Protein AF-A0AA38MXH8-F1 (afdb_monomer_lite)

Organism: NCBI:txid2804957

Secondary structure (DSSP, 8-state):
-PPBPPGGG-HHHHHHHHHHHHHHHHHHHTGGGGSS-GGGS-HHHHHHHHHHHHHH--HHHHHHHTTGGGTTTHHHHHHHHHIIIIIHHHHHHHHHHHHH-PBP--

Radius of gyration: 17.97 Å; chains: 1; bounding box: 40×27×52 Å

Sequence (106 aa):
MFPTVSLTSRPLDLLYFCFFLIHIPASLLLDFQILYPSAYVPSFLLALRQWHIDFSADPLITGAVRGEINGNLSWLGCFAWLELIFQFPTFLLGIRGLWRGTHDKT

Foldseek 3Di:
DFDFDALVVPVVLVVLLVVLVVVLCVCVLELLVLQDDPVVPPPVSVVVLVVVCVVVVDPLSVCSNVVCCVPPVVVSNVVSVCCVPPVNVVSVVSNVVSRRHDRDPD

Structure (mmCIF, N/CA/C/O backbone):
data_AF-A0AA38MXH8-F1
#
_entry.id   AF-A0AA38MXH8-F1
#
loop_
_atom_site.group_PDB
_atom_site.id
_atom_site.type_symbol
_atom_site.label_atom_id
_atom_site.label_alt_id
_atom_site.label_comp_id
_atom_site.label_asym_id
_atom_site.label_entity_id
_atom_site.label_seq_id
_atom_site.pdbx_PDB_ins_code
_atom_site.Cartn_x
_atom_site.Cartn_y
_atom_site.Cartn_z
_atom_site.occupancy
_atom_site.B_iso_or_equiv
_atom_site.auth_seq_id
_atom_site.auth_comp_id
_atom_site.auth_asym_id
_atom_site.auth_atom_id
_atom_site.pdbx_PDB_model_num
ATOM 1 N N . MET A 1 1 ? -17.114 -15.050 30.981 1.00 56.28 1 MET A N 1
ATOM 2 C CA . MET A 1 1 ? -16.918 -14.372 29.683 1.00 56.28 1 MET A CA 1
ATOM 3 C C . MET A 1 1 ? -17.167 -12.897 29.937 1.00 56.28 1 MET A C 1
ATOM 5 O O . MET A 1 1 ? -18.278 -12.568 30.324 1.00 56.28 1 MET A O 1
ATOM 9 N N . PHE A 1 2 ? -16.136 -12.053 29.877 1.00 58.69 2 PHE A N 1
ATOM 10 C CA . PHE A 1 2 ? -16.299 -10.612 30.101 1.00 58.69 2 PHE A CA 1
ATOM 11 C C . PHE A 1 2 ? -16.981 -9.978 28.879 1.00 58.69 2 PHE A C 1
ATOM 13 O O . PHE A 1 2 ? -16.712 -10.423 27.758 1.00 58.69 2 PHE A O 1
ATOM 20 N N . PRO A 1 3 ? -17.874 -8.993 29.061 1.00 63.56 3 PRO A N 1
ATOM 21 C CA . PRO A 1 3 ? -18.523 -8.320 27.944 1.00 63.56 3 PRO A CA 1
ATOM 22 C C . PRO A 1 3 ? -17.485 -7.539 27.129 1.00 63.56 3 PRO A C 1
ATOM 24 O O . PRO A 1 3 ? -16.718 -6.741 27.663 1.00 63.56 3 PRO A O 1
ATOM 27 N N . THR A 1 4 ? -17.440 -7.781 25.822 1.00 68.00 4 THR A N 1
ATOM 28 C CA . THR A 1 4 ? -16.588 -7.026 24.897 1.00 68.00 4 THR A CA 1
ATOM 29 C C . THR A 1 4 ? -17.281 -5.726 24.516 1.00 68.00 4 THR A C 1
ATOM 31 O O . THR A 1 4 ? -18.392 -5.751 23.982 1.00 68.00 4 THR A O 1
ATOM 34 N N . VAL A 1 5 ? -16.623 -4.590 24.742 1.00 77.88 5 VAL A N 1
ATOM 35 C CA . VAL A 1 5 ? -17.127 -3.286 24.297 1.00 77.88 5 VAL A CA 1
ATOM 36 C C . VAL A 1 5 ? -17.071 -3.209 22.768 1.00 77.88 5 VAL A C 1
ATOM 38 O O . VAL A 1 5 ? -16.063 -3.559 22.145 1.00 77.88 5 VAL A O 1
ATOM 41 N N . SER A 1 6 ? -18.159 -2.739 22.149 1.00 82.94 6 SER A N 1
ATOM 42 C CA . SER A 1 6 ? -18.244 -2.597 20.691 1.00 82.94 6 SER A CA 1
ATOM 43 C C . SER A 1 6 ? -17.125 -1.69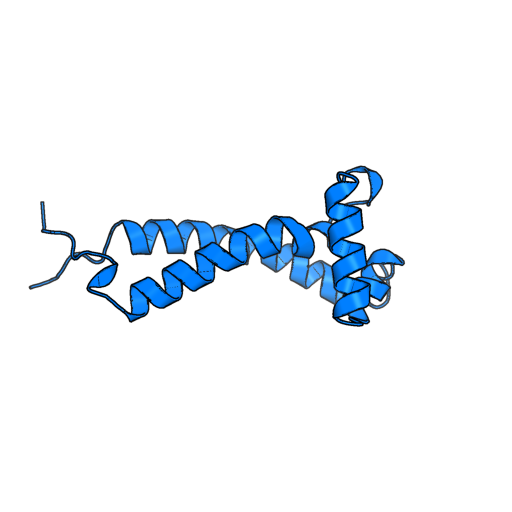4 20.142 1.00 82.94 6 SER A C 1
ATOM 45 O O . SER A 1 6 ? -16.641 -0.791 20.829 1.00 82.94 6 SER A O 1
ATOM 47 N N . LEU A 1 7 ? -16.685 -1.927 18.900 1.00 81.06 7 LEU A N 1
ATOM 48 C CA . LEU A 1 7 ? -15.636 -1.110 18.269 1.00 81.06 7 LEU A CA 1
ATOM 49 C C . LEU A 1 7 ? -16.080 0.352 18.093 1.00 81.06 7 LEU A C 1
ATOM 51 O O . LEU A 1 7 ? -15.294 1.270 18.292 1.00 81.06 7 LEU A O 1
ATOM 55 N N . THR A 1 8 ? -17.362 0.577 17.805 1.00 85.50 8 THR A N 1
ATOM 56 C CA . THR A 1 8 ? -17.952 1.915 17.638 1.00 85.50 8 THR A CA 1
ATOM 57 C C . THR A 1 8 ? -17.973 2.737 18.924 1.00 85.50 8 THR A C 1
ATOM 59 O O . THR A 1 8 ? -18.018 3.960 18.864 1.00 85.50 8 THR A O 1
ATOM 62 N N . SER A 1 9 ? -17.908 2.088 20.088 1.00 86.75 9 SER A N 1
ATOM 63 C CA . SER A 1 9 ? -17.820 2.763 21.389 1.00 86.75 9 SER A CA 1
ATOM 64 C C . SER A 1 9 ? -16.383 3.150 21.771 1.00 86.75 9 SER A C 1
ATOM 66 O O . SER A 1 9 ? -16.178 3.755 22.819 1.00 86.75 9 SER A O 1
ATOM 68 N N . ARG A 1 10 ? -15.383 2.798 20.948 1.00 88.06 10 ARG A N 1
ATOM 69 C CA . ARG A 1 10 ? -13.950 3.018 21.193 1.00 88.06 10 ARG A CA 1
ATOM 70 C C . ARG A 1 10 ? -13.350 3.790 20.006 1.00 88.06 10 ARG A C 1
ATOM 72 O O . ARG A 1 10 ? -12.792 3.177 19.100 1.00 88.06 10 ARG A O 1
ATOM 79 N N . PRO A 1 11 ? -13.472 5.129 19.962 1.00 90.19 11 PRO A N 1
ATOM 80 C CA . PRO A 1 11 ? -13.178 5.914 18.757 1.00 90.19 11 PRO A CA 1
ATOM 81 C C . PRO A 1 11 ? -11.721 5.808 18.289 1.00 90.19 11 PRO A C 1
ATOM 83 O O . PRO A 1 11 ? -11.460 5.794 17.090 1.00 90.19 11 PRO A O 1
ATOM 86 N N . LEU A 1 12 ? -10.774 5.686 19.220 1.00 91.44 12 LEU A N 1
ATOM 87 C CA . LEU A 1 12 ? -9.356 5.505 18.906 1.00 91.44 12 LEU A CA 1
ATOM 88 C C . LEU A 1 12 ? -9.076 4.107 18.325 1.00 91.44 12 LEU A C 1
ATOM 90 O O . LEU A 1 12 ? -8.357 3.988 17.336 1.00 91.44 12 LEU A O 1
ATOM 94 N N . ASP A 1 13 ? -9.719 3.064 18.853 1.00 92.62 13 ASP A N 1
ATOM 95 C CA . ASP A 1 13 ? -9.628 1.707 18.298 1.00 92.62 13 ASP A CA 1
ATOM 96 C C . ASP A 1 13 ? -10.256 1.637 16.904 1.00 92.62 13 ASP A C 1
ATOM 98 O O . ASP A 1 13 ? -9.714 0.988 16.011 1.00 92.62 13 ASP A O 1
ATOM 102 N N . LEU A 1 14 ? -11.375 2.337 16.696 1.00 92.50 14 LEU A N 1
ATOM 103 C CA . LEU A 1 14 ? -12.015 2.457 15.390 1.00 92.50 14 LEU A CA 1
ATOM 104 C C . LEU A 1 14 ? -11.109 3.180 14.384 1.00 92.50 14 LEU A C 1
ATOM 106 O O . LEU A 1 14 ? -10.991 2.728 13.247 1.00 92.50 14 LEU A O 1
ATOM 110 N N . LEU A 1 15 ? -10.436 4.260 14.797 1.00 95.06 15 LEU A N 1
ATOM 111 C CA . LEU A 1 15 ? -9.483 4.980 13.951 1.00 95.06 15 LEU A CA 1
ATOM 112 C C . LEU A 1 15 ? -8.345 4.061 13.493 1.00 95.06 15 LEU A C 1
ATOM 114 O O . LEU A 1 15 ? -8.085 3.968 12.294 1.00 95.06 15 LEU A O 1
ATOM 118 N N . TYR A 1 16 ? -7.703 3.345 14.422 1.00 93.81 16 TYR A N 1
ATOM 119 C CA . TYR A 1 16 ? -6.632 2.408 14.075 1.00 93.81 16 TYR A CA 1
ATOM 120 C C . TYR A 1 16 ? -7.132 1.237 13.229 1.00 93.81 16 TYR A C 1
ATOM 122 O O . TYR A 1 16 ? -6.454 0.823 12.290 1.00 93.81 16 TYR A O 1
ATOM 130 N N . PHE A 1 17 ? -8.334 0.732 13.505 1.00 94.50 17 PHE A N 1
ATOM 131 C CA . PHE A 1 17 ? -8.941 -0.328 12.710 1.00 94.50 17 PHE A CA 1
ATOM 132 C C . PHE A 1 17 ? -9.147 0.113 11.258 1.00 94.50 17 PHE A C 1
ATOM 134 O O . PHE A 1 17 ? -8.729 -0.590 10.340 1.00 94.50 17 PHE A O 1
ATOM 141 N N . CYS A 1 18 ? -9.737 1.293 11.045 1.00 95.31 18 CYS A N 1
ATOM 142 C CA . CYS A 1 18 ? -9.930 1.864 9.714 1.00 95.31 18 CYS A CA 1
ATOM 143 C C . CYS A 1 18 ? -8.595 2.142 9.015 1.00 95.31 18 CYS A C 1
ATOM 145 O O . CYS A 1 18 ? -8.456 1.842 7.831 1.00 95.31 18 CYS A O 1
ATOM 147 N N . PHE A 1 19 ? -7.606 2.661 9.749 1.00 94.88 19 PHE A N 1
ATOM 148 C CA . PHE A 1 19 ? -6.258 2.883 9.233 1.00 94.88 19 PHE A CA 1
ATOM 149 C C . PHE A 1 19 ? -5.661 1.584 8.676 1.00 94.88 19 PHE A C 1
ATOM 151 O O . PHE A 1 19 ? -5.294 1.541 7.501 1.00 94.88 19 PHE A O 1
ATOM 158 N N . PHE A 1 20 ? -5.642 0.505 9.464 1.00 95.69 20 PHE A N 1
ATOM 159 C CA . PHE A 1 20 ? -5.138 -0.793 9.008 1.00 95.69 20 PHE A CA 1
ATOM 160 C C . PHE A 1 20 ? -5.966 -1.369 7.854 1.00 95.69 20 PHE A C 1
ATOM 162 O O . PHE A 1 20 ? -5.406 -1.932 6.915 1.00 95.69 20 PHE A O 1
ATOM 169 N N . LEU A 1 21 ? -7.293 -1.209 7.899 1.00 95.44 21 LEU A N 1
ATOM 170 C CA . LEU A 1 21 ? -8.198 -1.746 6.885 1.00 95.44 21 LEU A CA 1
ATOM 171 C C . LEU A 1 21 ? -7.972 -1.116 5.508 1.00 95.44 21 LEU A C 1
ATOM 173 O O . LEU A 1 21 ? -8.018 -1.829 4.512 1.00 95.44 21 LEU A O 1
ATOM 177 N N . ILE A 1 22 ? -7.720 0.194 5.448 1.00 95.69 22 ILE A N 1
ATOM 178 C CA . ILE A 1 22 ? -7.444 0.912 4.194 1.00 95.69 22 ILE A CA 1
ATOM 179 C C . ILE A 1 22 ? -6.020 0.629 3.695 1.00 95.69 22 ILE A C 1
ATOM 181 O O . ILE A 1 22 ? -5.799 0.566 2.487 1.00 95.69 22 ILE A O 1
ATOM 185 N N . HIS A 1 23 ? -5.061 0.410 4.598 1.00 94.44 23 HIS A N 1
ATOM 186 C CA . HIS A 1 23 ? -3.673 0.147 4.208 1.00 94.44 23 HIS A CA 1
ATOM 187 C C . HIS A 1 23 ? -3.475 -1.228 3.571 1.00 94.44 23 HIS A C 1
ATOM 189 O O . HIS A 1 23 ? -2.709 -1.345 2.625 1.00 94.44 23 HIS A O 1
ATOM 195 N N . ILE A 1 24 ? -4.178 -2.267 4.028 1.00 94.88 24 ILE A N 1
ATOM 196 C CA . ILE A 1 24 ? -4.043 -3.617 3.455 1.00 94.88 24 ILE A CA 1
ATOM 197 C C . ILE A 1 24 ? -4.252 -3.651 1.929 1.00 94.88 24 ILE A C 1
ATOM 199 O O . ILE A 1 24 ? -3.378 -4.178 1.237 1.00 94.88 24 ILE A O 1
ATOM 203 N N . PRO A 1 25 ? -5.363 -3.128 1.367 1.00 93.81 25 PRO A N 1
ATOM 204 C CA . PRO A 1 25 ? -5.538 -3.112 -0.076 1.00 93.81 25 PRO A CA 1
ATOM 205 C C . PRO A 1 25 ? -4.516 -2.200 -0.752 1.00 93.81 25 PRO A C 1
ATOM 207 O O . PRO A 1 25 ? -3.995 -2.595 -1.785 1.00 93.81 25 PRO A O 1
ATOM 210 N N . ALA A 1 26 ? -4.170 -1.042 -0.180 1.00 92.06 26 ALA A N 1
ATOM 211 C CA . ALA A 1 26 ? -3.141 -0.173 -0.756 1.00 92.06 26 ALA A CA 1
ATOM 212 C C . ALA A 1 26 ? -1.796 -0.910 -0.909 1.00 92.06 26 ALA A C 1
ATOM 214 O O . ALA A 1 26 ? -1.239 -0.939 -2.006 1.00 92.06 26 ALA A O 1
ATOM 215 N N . SER A 1 27 ? -1.347 -1.620 0.130 1.00 93.19 27 SER A N 1
ATOM 216 C CA . SER A 1 27 ? -0.076 -2.344 0.094 1.00 93.19 27 SER A CA 1
ATOM 217 C C . SER A 1 27 ? -0.074 -3.543 -0.848 1.00 93.19 27 SER A C 1
ATOM 219 O O . SER A 1 27 ? 0.897 -3.764 -1.569 1.00 93.19 27 SER A O 1
ATOM 221 N N . LEU A 1 28 ? -1.179 -4.292 -0.919 1.00 91.19 28 LEU A N 1
ATOM 222 C CA . LEU A 1 28 ? -1.316 -5.393 -1.878 1.00 91.19 28 LEU A CA 1
ATOM 223 C C . LEU A 1 28 ? -1.381 -4.897 -3.327 1.00 91.19 28 LEU A C 1
ATOM 225 O O . LEU A 1 28 ? -0.841 -5.541 -4.227 1.00 91.19 28 LEU A O 1
ATOM 229 N N . LEU A 1 29 ? -2.078 -3.781 -3.552 1.00 90.88 29 LEU A N 1
ATOM 230 C CA . LEU A 1 29 ? -2.349 -3.255 -4.883 1.00 90.88 29 LEU A CA 1
ATOM 231 C C . LEU A 1 29 ? -1.242 -2.356 -5.413 1.00 90.88 29 LEU A C 1
ATOM 233 O O . LEU A 1 29 ? -1.217 -2.186 -6.620 1.00 90.88 29 LEU A O 1
ATOM 237 N N . LEU A 1 30 ? -0.370 -1.763 -4.597 1.00 88.31 30 LEU A N 1
ATOM 238 C CA . LEU A 1 30 ? 0.679 -0.849 -5.065 1.00 88.31 30 LEU A CA 1
ATOM 239 C C . LEU A 1 30 ? 2.036 -1.162 -4.436 1.00 88.31 30 LEU A C 1
ATOM 241 O O . LEU A 1 30 ? 2.960 -1.483 -5.183 1.00 88.31 30 LEU A O 1
ATOM 245 N N . ASP A 1 31 ? 2.148 -1.130 -3.107 1.00 89.69 31 ASP A N 1
ATOM 246 C CA . ASP A 1 31 ? 3.451 -1.165 -2.421 1.00 89.69 31 ASP A CA 1
ATOM 247 C C . ASP A 1 31 ? 4.251 -2.425 -2.778 1.00 89.69 31 ASP A C 1
ATOM 249 O O . ASP A 1 31 ? 5.405 -2.347 -3.193 1.00 89.69 31 ASP A O 1
ATOM 253 N N . PHE A 1 32 ? 3.629 -3.607 -2.735 1.00 90.69 32 PHE A N 1
ATOM 254 C CA . PHE A 1 32 ? 4.344 -4.864 -2.990 1.00 90.69 32 PHE A CA 1
ATOM 255 C C . PHE A 1 32 ? 4.722 -5.084 -4.448 1.00 90.69 32 PHE A C 1
ATOM 257 O O . PHE A 1 32 ? 5.559 -5.941 -4.735 1.00 90.69 32 PHE A O 1
ATOM 264 N N . GLN A 1 33 ? 4.165 -4.303 -5.375 1.00 89.94 33 GLN A N 1
ATOM 265 C CA . GLN A 1 33 ? 4.492 -4.425 -6.790 1.00 89.94 33 GLN A CA 1
ATOM 266 C C . GLN A 1 33 ? 5.967 -4.117 -7.105 1.00 89.94 33 GLN A C 1
ATOM 268 O O . GLN A 1 33 ? 6.446 -4.468 -8.184 1.00 89.94 33 GLN A O 1
ATOM 273 N N . ILE A 1 34 ? 6.678 -3.471 -6.178 1.00 88.00 34 ILE A N 1
ATOM 274 C CA . ILE A 1 34 ? 8.108 -3.162 -6.268 1.00 88.00 34 ILE A CA 1
ATOM 275 C C . ILE A 1 34 ? 9.016 -4.372 -6.008 1.00 88.00 34 ILE A C 1
ATOM 277 O O . ILE A 1 34 ? 10.177 -4.369 -6.411 1.00 88.00 34 ILE A O 1
ATOM 281 N N . LEU A 1 35 ? 8.499 -5.405 -5.333 1.00 87.75 35 LEU A N 1
ATOM 282 C CA . LEU A 1 35 ? 9.284 -6.546 -4.854 1.00 87.75 35 LEU A CA 1
ATOM 283 C C . LEU A 1 35 ? 9.430 -7.662 -5.890 1.00 87.75 35 LEU A C 1
ATOM 285 O O . LEU A 1 35 ? 10.315 -8.508 -5.759 1.00 87.75 35 LEU A O 1
ATOM 289 N N . TYR A 1 36 ? 8.567 -7.691 -6.904 1.00 83.38 36 TYR A N 1
ATOM 290 C CA . TYR A 1 36 ? 8.561 -8.734 -7.924 1.00 83.38 36 TYR A CA 1
ATOM 291 C C . TYR A 1 36 ? 8.572 -8.160 -9.347 1.00 83.38 36 TYR A C 1
ATOM 293 O O . TYR A 1 36 ? 8.073 -7.060 -9.591 1.00 83.38 36 TYR A O 1
ATOM 301 N N . PRO A 1 37 ? 9.111 -8.913 -10.325 1.00 82.81 37 PRO A N 1
ATOM 302 C CA . PRO A 1 37 ? 9.077 -8.513 -11.726 1.00 82.81 37 PRO A CA 1
ATOM 303 C C . PRO A 1 37 ? 7.654 -8.262 -12.237 1.00 82.81 37 PRO A C 1
ATOM 305 O O . PRO A 1 37 ? 6.724 -8.997 -11.898 1.00 82.81 37 PRO A O 1
ATOM 308 N N . SER A 1 38 ? 7.502 -7.287 -13.141 1.00 82.69 38 SER A N 1
ATOM 309 C CA . SER A 1 38 ? 6.219 -6.930 -13.775 1.00 82.69 38 SER A CA 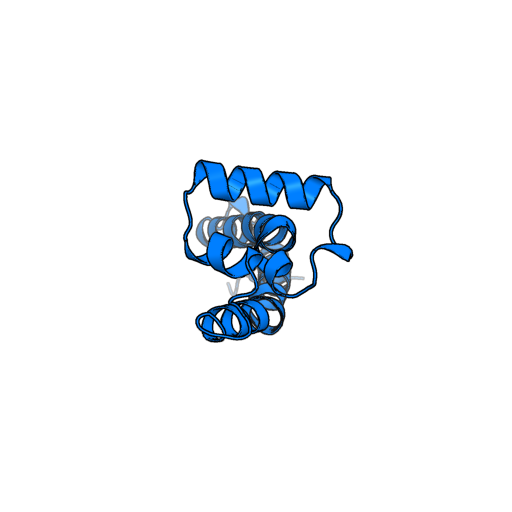1
ATOM 310 C C . SER A 1 38 ? 5.525 -8.105 -14.478 1.00 82.69 38 SER A C 1
ATOM 312 O O . SER A 1 38 ? 4.305 -8.104 -14.602 1.00 82.69 38 SER A O 1
ATOM 314 N N . ALA A 1 39 ? 6.279 -9.131 -14.882 1.00 85.44 39 ALA A N 1
ATOM 315 C CA . ALA A 1 39 ? 5.759 -10.343 -15.511 1.00 85.44 39 ALA A CA 1
ATOM 316 C C . ALA A 1 39 ? 4.803 -11.157 -14.617 1.00 85.44 39 ALA A C 1
ATOM 318 O O . ALA A 1 39 ? 3.959 -11.881 -15.136 1.00 85.44 39 ALA A O 1
ATOM 319 N N . TYR A 1 40 ? 4.911 -11.037 -13.290 1.00 86.31 40 TYR A N 1
ATOM 320 C CA . TYR A 1 40 ? 4.031 -11.737 -12.343 1.00 86.31 40 TYR A CA 1
ATOM 321 C C . TYR A 1 40 ? 2.783 -10.930 -11.970 1.00 86.31 40 TYR A C 1
ATOM 323 O O . TYR A 1 40 ? 1.976 -11.372 -11.154 1.00 86.31 40 TYR A O 1
ATOM 331 N N . VAL A 1 41 ? 2.624 -9.740 -12.550 1.00 87.94 41 VAL A N 1
ATOM 332 C CA . VAL A 1 41 ? 1.609 -8.771 -12.145 1.00 87.94 41 VAL A CA 1
ATOM 333 C C . VAL A 1 41 ? 0.476 -8.764 -13.160 1.00 87.94 41 VAL A C 1
ATOM 335 O O . VAL A 1 41 ? 0.721 -8.521 -14.343 1.00 87.94 41 VAL A O 1
ATOM 338 N N . PRO A 1 42 ? -0.776 -8.988 -12.731 1.00 90.50 42 PRO A N 1
ATOM 339 C CA . PRO A 1 42 ? -1.939 -8.807 -13.585 1.00 90.50 42 PRO A CA 1
ATOM 340 C C . PRO A 1 42 ? -1.938 -7.442 -14.283 1.00 90.50 42 PRO A C 1
ATOM 342 O O . PRO A 1 42 ? -1.639 -6.415 -13.672 1.00 90.50 42 PRO A O 1
ATOM 345 N N . SER A 1 43 ? -2.346 -7.413 -15.551 1.00 90.44 43 SER A N 1
ATOM 346 C CA . SER A 1 43 ? -2.363 -6.194 -16.374 1.00 90.44 43 SER A CA 1
ATOM 347 C C . SER A 1 43 ? -3.161 -5.045 -15.747 1.00 90.44 43 SER A C 1
ATOM 349 O O . SER A 1 43 ? -2.749 -3.892 -15.840 1.00 90.44 43 SER A O 1
ATOM 351 N N . PHE A 1 44 ? -4.257 -5.350 -15.046 1.00 91.25 44 PHE A N 1
ATOM 352 C CA . PHE A 1 44 ? -5.036 -4.356 -14.301 1.00 91.25 44 PHE A CA 1
ATOM 353 C C . PHE A 1 44 ? -4.212 -3.648 -13.213 1.00 91.25 44 PHE A C 1
ATOM 355 O O . PHE A 1 44 ? -4.297 -2.432 -13.068 1.00 91.25 44 PHE A O 1
ATOM 362 N N . LEU A 1 45 ? -3.381 -4.387 -12.476 1.00 90.56 45 LEU A N 1
ATOM 363 C CA . LEU A 1 45 ? -2.535 -3.831 -11.419 1.00 90.56 45 LEU A CA 1
ATOM 364 C C . LEU A 1 45 ? -1.387 -2.988 -11.983 1.00 90.56 45 LEU A C 1
ATOM 366 O O . LEU A 1 45 ? -1.021 -1.978 -11.383 1.00 90.56 45 LEU A O 1
ATOM 370 N N . LEU A 1 46 ? -0.865 -3.357 -13.155 1.00 90.81 46 LEU A N 1
ATOM 371 C CA . LEU A 1 46 ? 0.094 -2.530 -13.890 1.00 90.81 46 LEU A CA 1
ATOM 372 C C . LEU A 1 46 ? -0.544 -1.217 -14.362 1.00 90.81 46 LEU A C 1
ATOM 374 O O . LEU A 1 46 ? 0.060 -0.159 -14.204 1.00 90.81 46 LEU A O 1
ATOM 378 N N . ALA A 1 47 ? -1.774 -1.270 -14.881 1.00 92.00 47 ALA A N 1
ATOM 379 C CA . ALA A 1 47 ? -2.519 -0.076 -15.275 1.00 92.00 47 ALA A CA 1
ATOM 380 C C . ALA A 1 47 ? -2.822 0.831 -14.073 1.00 92.00 47 ALA A C 1
ATOM 382 O O . ALA A 1 47 ? -2.660 2.044 -14.168 1.00 92.00 47 ALA A O 1
ATOM 383 N N . LEU A 1 48 ? -3.189 0.250 -12.926 1.00 91.38 48 LEU A N 1
ATOM 384 C CA . LEU A 1 48 ? -3.397 0.993 -11.682 1.00 91.38 48 LEU A CA 1
ATOM 385 C C . LEU A 1 48 ? -2.110 1.683 -11.207 1.00 91.38 48 LEU A C 1
ATOM 387 O O . LEU A 1 48 ? -2.145 2.850 -10.825 1.00 91.38 48 LEU A O 1
ATOM 391 N N . ARG A 1 49 ? -0.969 0.987 -11.267 1.00 89.94 49 ARG A N 1
ATOM 392 C CA . ARG A 1 49 ? 0.340 1.563 -10.935 1.00 89.94 49 ARG A CA 1
ATOM 393 C C . ARG A 1 49 ? 0.697 2.717 -11.872 1.00 89.94 49 ARG A C 1
ATOM 395 O O . ARG A 1 49 ? 1.158 3.750 -11.401 1.00 89.94 49 ARG A O 1
ATOM 402 N N . GLN A 1 50 ? 0.470 2.555 -13.176 1.00 90.19 50 GLN A N 1
ATOM 403 C CA . GLN A 1 50 ? 0.731 3.615 -14.150 1.00 90.19 50 GLN A CA 1
ATOM 404 C C . GLN A 1 50 ? -0.158 4.833 -13.891 1.00 90.19 50 GLN A C 1
ATOM 406 O O . GLN A 1 50 ? 0.348 5.945 -13.811 1.00 90.19 50 GLN A O 1
ATOM 411 N N . TRP A 1 51 ? -1.453 4.613 -13.655 1.00 92.19 51 TRP A N 1
ATOM 412 C CA . TRP A 1 51 ? -2.374 5.675 -13.257 1.00 92.19 51 TRP A CA 1
ATOM 413 C C . TRP A 1 51 ? -1.896 6.400 -11.993 1.00 92.19 51 TRP A C 1
ATOM 415 O O . TRP A 1 51 ? -1.928 7.627 -11.941 1.00 92.19 51 TRP A O 1
ATOM 425 N N . HIS A 1 52 ? -1.403 5.663 -10.992 1.00 88.75 52 HIS A N 1
ATOM 426 C CA . HIS A 1 52 ? -0.851 6.256 -9.777 1.00 88.75 52 HIS A CA 1
ATOM 427 C C . HIS A 1 52 ? 0.383 7.121 -10.070 1.00 88.75 52 HIS A C 1
ATOM 429 O O . HIS A 1 52 ? 0.478 8.227 -9.543 1.00 88.75 52 HIS A O 1
ATOM 435 N N . ILE A 1 53 ? 1.308 6.655 -10.915 1.00 90.69 53 ILE A N 1
ATOM 436 C CA . ILE A 1 53 ? 2.487 7.430 -11.338 1.00 90.69 53 ILE A CA 1
ATOM 437 C C . ILE A 1 53 ? 2.056 8.719 -12.042 1.00 90.69 53 ILE A C 1
ATOM 439 O O . ILE A 1 53 ? 2.547 9.789 -11.695 1.00 90.69 53 ILE A O 1
ATOM 443 N N . ASP A 1 54 ? 1.116 8.633 -12.981 1.00 92.38 54 ASP A N 1
ATOM 444 C CA . ASP A 1 54 ? 0.644 9.789 -13.746 1.00 92.38 54 ASP A CA 1
ATOM 445 C C . ASP A 1 54 ? -0.076 10.808 -12.847 1.00 92.38 54 ASP A C 1
ATOM 447 O O . ASP A 1 54 ? 0.060 12.017 -13.032 1.00 92.38 54 ASP A O 1
ATOM 451 N N . PHE A 1 55 ? -0.822 10.324 -11.851 1.00 92.75 55 PHE A N 1
ATOM 452 C CA . PHE A 1 55 ? -1.550 11.156 -10.896 1.00 92.75 55 PHE A CA 1
ATOM 453 C C . PHE A 1 55 ? -0.635 11.832 -9.861 1.00 92.75 55 PHE A C 1
ATOM 455 O O . PHE A 1 55 ? -0.801 13.015 -9.570 1.00 92.75 55 PHE A O 1
ATOM 462 N N . SER A 1 56 ? 0.307 11.083 -9.283 1.00 89.25 56 SER A N 1
ATOM 463 C CA . SER A 1 56 ? 1.174 11.537 -8.181 1.00 89.25 56 SER A CA 1
ATOM 464 C C . SER A 1 56 ? 2.472 12.201 -8.644 1.00 89.25 56 SER A C 1
ATOM 466 O O . SER A 1 56 ? 3.077 12.949 -7.878 1.00 89.25 56 SER A O 1
ATOM 468 N N . ALA A 1 57 ? 2.909 11.912 -9.873 1.00 89.69 57 ALA A N 1
ATOM 469 C CA . ALA A 1 57 ? 4.239 12.224 -10.391 1.00 89.69 57 ALA A CA 1
ATOM 470 C C . ALA A 1 57 ? 5.385 11.726 -9.483 1.00 89.69 57 ALA A C 1
ATOM 472 O O . ALA A 1 57 ? 6.436 12.363 -9.397 1.00 89.69 57 ALA A O 1
ATOM 473 N N . ASP A 1 58 ? 5.192 10.591 -8.800 1.00 85.81 58 ASP A N 1
ATOM 474 C CA . ASP A 1 58 ? 6.144 10.072 -7.817 1.00 85.81 58 ASP A CA 1
ATOM 475 C C . ASP A 1 58 ? 7.455 9.573 -8.477 1.00 85.81 58 ASP A C 1
ATOM 477 O O . ASP A 1 58 ? 7.449 8.571 -9.215 1.00 85.81 58 ASP A O 1
ATOM 481 N N . PRO A 1 59 ? 8.607 10.225 -8.210 1.00 86.06 59 PRO A N 1
ATOM 482 C CA . PRO A 1 59 ? 9.890 9.828 -8.779 1.00 86.06 59 PRO A CA 1
ATOM 483 C C . PRO A 1 59 ? 10.408 8.495 -8.222 1.00 86.06 59 PRO A C 1
ATOM 485 O O . PRO A 1 59 ? 11.152 7.807 -8.920 1.00 86.06 59 PRO A O 1
ATOM 488 N N . LEU A 1 60 ? 10.014 8.099 -7.007 1.00 87.12 60 LEU A N 1
ATOM 489 C CA . LEU A 1 60 ? 10.453 6.856 -6.371 1.00 87.12 60 LEU A CA 1
ATOM 490 C C . LEU A 1 60 ? 9.821 5.648 -7.051 1.00 87.12 60 LEU A C 1
ATOM 492 O O 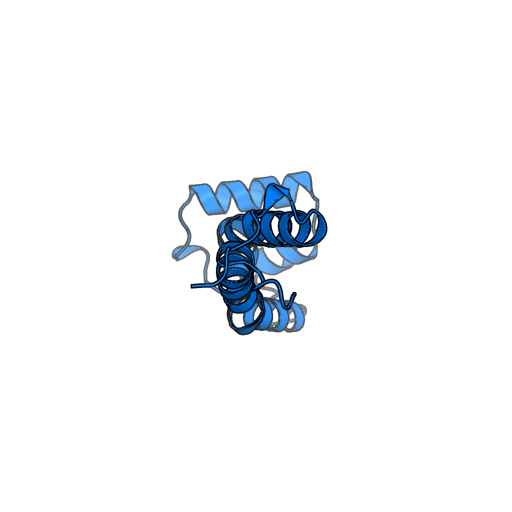. LEU A 1 60 ? 10.530 4.735 -7.471 1.00 87.12 60 LEU A O 1
ATOM 496 N N . ILE A 1 61 ? 8.498 5.668 -7.230 1.00 86.44 61 ILE A N 1
ATOM 497 C CA . ILE A 1 61 ? 7.782 4.596 -7.931 1.00 86.44 61 ILE A CA 1
ATOM 498 C C . ILE A 1 61 ? 8.181 4.570 -9.409 1.00 86.44 61 ILE A C 1
ATOM 500 O O . ILE A 1 61 ? 8.384 3.498 -9.979 1.00 86.44 61 ILE A O 1
ATOM 504 N N . THR A 1 62 ? 8.387 5.733 -10.031 1.00 87.44 62 THR A N 1
ATOM 505 C CA . THR A 1 62 ? 8.884 5.803 -11.412 1.00 87.44 62 THR A CA 1
ATOM 506 C C . THR A 1 62 ? 10.273 5.172 -11.553 1.00 87.44 62 THR A C 1
ATOM 508 O O . THR A 1 62 ? 10.487 4.349 -12.446 1.00 87.44 62 THR A O 1
ATOM 511 N N . GLY A 1 63 ? 11.215 5.514 -10.667 1.00 85.69 63 GLY A N 1
ATOM 512 C CA . GLY A 1 63 ? 12.550 4.908 -10.637 1.00 85.69 63 GLY A CA 1
ATOM 513 C C . GLY A 1 63 ? 12.494 3.409 -10.339 1.00 85.69 63 GLY A C 1
ATOM 514 O O . GLY A 1 63 ? 13.219 2.616 -10.945 1.00 85.69 63 GLY A O 1
ATOM 515 N N . ALA A 1 64 ? 11.555 2.988 -9.490 1.00 85.88 64 ALA A N 1
ATOM 516 C CA . ALA A 1 64 ? 11.328 1.586 -9.190 1.00 85.88 64 ALA A CA 1
ATOM 517 C C . ALA A 1 64 ? 10.927 0.770 -10.427 1.00 85.88 64 ALA A C 1
ATOM 519 O O . ALA A 1 64 ? 11.512 -0.279 -10.697 1.00 85.88 64 ALA A O 1
ATOM 520 N N . VAL A 1 65 ? 9.980 1.279 -11.225 1.00 84.62 65 VAL A N 1
ATOM 521 C CA . VAL A 1 65 ? 9.541 0.639 -12.478 1.00 84.62 65 VAL A CA 1
ATOM 522 C C . VAL A 1 65 ? 10.668 0.563 -13.509 1.00 84.62 65 VAL A C 1
ATOM 524 O O . VAL A 1 65 ? 10.739 -0.403 -14.267 1.00 84.62 65 VAL A O 1
ATOM 527 N N . ARG A 1 66 ? 11.583 1.539 -13.516 1.00 84.38 66 ARG A N 1
ATOM 528 C CA . ARG A 1 66 ? 12.773 1.547 -14.384 1.00 84.38 66 ARG A CA 1
ATOM 529 C C . ARG A 1 66 ? 13.858 0.553 -13.955 1.00 84.38 66 ARG A C 1
ATOM 531 O O . ARG A 1 66 ? 14.848 0.402 -14.665 1.00 84.38 66 ARG A O 1
ATOM 538 N N . GLY A 1 67 ? 13.674 -0.142 -12.830 1.00 81.44 67 GLY A N 1
ATOM 539 C CA . GLY A 1 67 ? 14.611 -1.146 -12.326 1.00 81.44 67 GLY A CA 1
ATOM 540 C C . GLY A 1 67 ? 15.724 -0.582 -11.441 1.00 81.44 67 GLY A C 1
ATOM 541 O O . GLY A 1 67 ? 16.671 -1.300 -11.123 1.00 81.44 67 GLY A O 1
ATOM 542 N N . GLU A 1 68 ? 15.617 0.671 -10.988 1.00 83.38 68 GLU A N 1
ATOM 543 C CA . GLU A 1 68 ? 16.644 1.327 -10.162 1.00 83.38 68 GLU A CA 1
ATOM 544 C C . GLU A 1 68 ? 16.702 0.791 -8.716 1.00 83.38 68 GLU A C 1
ATOM 546 O O . GLU A 1 68 ? 17.592 1.166 -7.949 1.00 83.38 68 GLU A O 1
ATOM 551 N N . ILE A 1 69 ? 15.804 -0.135 -8.350 1.00 80.12 69 ILE A N 1
ATOM 552 C CA . ILE A 1 69 ? 15.779 -0.831 -7.049 1.00 80.12 69 ILE A CA 1
ATOM 553 C C . ILE A 1 69 ? 17.028 -1.677 -6.815 1.00 80.12 69 ILE A C 1
ATOM 555 O O . ILE A 1 69 ? 17.448 -1.814 -5.678 1.00 80.12 69 ILE A O 1
ATOM 559 N N . ASN A 1 70 ? 17.675 -2.190 -7.863 1.00 77.81 70 ASN A N 1
ATOM 560 C CA . ASN A 1 70 ? 18.947 -2.911 -7.720 1.00 77.81 70 ASN A CA 1
ATOM 561 C C . ASN A 1 70 ? 20.175 -1.981 -7.805 1.00 77.81 70 ASN A C 1
ATOM 563 O O . ASN A 1 70 ? 21.302 -2.450 -7.947 1.00 77.81 70 ASN A O 1
ATOM 567 N N . GLY A 1 71 ? 19.959 -0.663 -7.764 1.00 84.88 71 GLY A N 1
ATOM 568 C CA . GLY A 1 71 ? 20.994 0.365 -7.837 1.00 84.88 71 GLY A CA 1
ATOM 569 C C . GLY A 1 71 ? 20.731 1.479 -6.825 1.00 84.88 71 GLY A C 1
ATOM 570 O O . GLY A 1 71 ? 20.736 1.246 -5.615 1.00 84.88 71 GLY A O 1
ATOM 571 N N . ASN A 1 72 ? 20.477 2.693 -7.318 1.00 85.94 72 ASN A N 1
ATOM 572 C CA . ASN A 1 72 ? 20.343 3.906 -6.501 1.00 85.94 72 ASN A CA 1
ATOM 573 C C . ASN A 1 72 ? 19.154 3.883 -5.520 1.00 85.94 72 ASN A C 1
ATOM 575 O O . ASN A 1 72 ? 19.169 4.606 -4.525 1.00 85.94 72 ASN A O 1
ATOM 579 N N . LEU A 1 73 ? 18.143 3.043 -5.765 1.00 90.31 73 LEU A N 1
ATOM 580 C CA . LEU A 1 73 ? 16.956 2.896 -4.919 1.00 90.31 73 LEU A CA 1
ATOM 581 C C . LEU A 1 73 ? 16.947 1.584 -4.116 1.00 90.31 73 LEU A C 1
ATOM 583 O O . LEU A 1 73 ? 15.893 1.148 -3.663 1.00 90.31 73 LEU A O 1
ATOM 587 N N . SER A 1 74 ? 18.109 0.964 -3.879 1.00 89.38 74 SER A N 1
ATOM 588 C CA . SER A 1 74 ? 18.200 -0.264 -3.061 1.00 89.38 74 SER A CA 1
ATOM 589 C C . SER A 1 74 ? 17.593 -0.101 -1.665 1.00 89.38 74 SER A C 1
ATOM 591 O O . SER A 1 74 ? 16.965 -1.020 -1.143 1.00 89.38 74 SER A O 1
ATOM 593 N N . T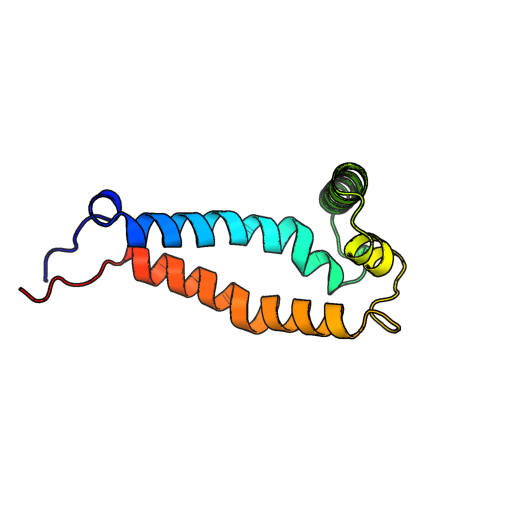RP A 1 75 ? 17.709 1.093 -1.077 1.00 91.38 75 TRP A N 1
ATOM 594 C CA . TRP A 1 75 ? 17.086 1.420 0.205 1.00 91.38 75 TRP A CA 1
ATOM 595 C C . TRP A 1 75 ? 15.555 1.300 0.153 1.00 91.38 75 TRP A C 1
ATOM 597 O O . TRP A 1 75 ? 14.961 0.789 1.097 1.00 91.38 75 TRP A O 1
ATOM 607 N N . LEU A 1 76 ? 14.923 1.698 -0.956 1.00 91.19 76 LEU A N 1
ATOM 608 C CA . LEU A 1 76 ? 13.476 1.609 -1.154 1.00 91.19 76 LEU A CA 1
ATOM 609 C C . LEU A 1 76 ? 13.027 0.146 -1.237 1.00 91.19 76 LEU A C 1
ATOM 611 O O . LEU A 1 76 ? 12.028 -0.228 -0.630 1.00 91.19 76 LEU A O 1
ATOM 615 N N . GLY A 1 77 ? 13.815 -0.700 -1.907 1.00 90.38 77 GLY A N 1
ATOM 616 C CA . GLY A 1 77 ? 13.608 -2.150 -1.895 1.00 90.38 77 GLY A CA 1
ATOM 617 C C . GLY A 1 77 ? 13.683 -2.739 -0.482 1.00 90.38 77 GLY A C 1
ATOM 618 O O . GLY A 1 77 ? 12.827 -3.536 -0.103 1.00 90.38 77 GLY A O 1
ATOM 619 N N . CYS A 1 78 ? 14.659 -2.315 0.331 1.00 91.94 78 CYS A N 1
ATOM 620 C CA .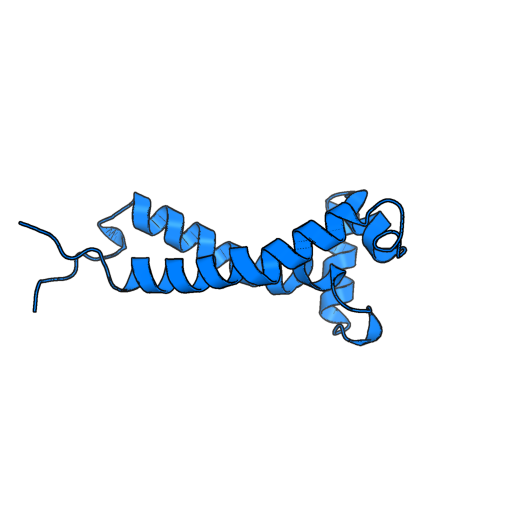 CYS A 1 78 ? 14.746 -2.722 1.738 1.00 91.94 78 CYS A CA 1
ATOM 621 C C . CYS A 1 78 ? 13.510 -2.294 2.543 1.00 91.94 78 CYS A C 1
ATOM 623 O O . CYS A 1 78 ? 12.993 -3.096 3.320 1.00 91.94 78 CYS A O 1
ATOM 625 N N . PHE A 1 79 ? 13.017 -1.066 2.349 1.00 92.81 79 PHE A N 1
ATOM 626 C CA . PHE A 1 79 ? 11.785 -0.603 2.995 1.00 92.81 79 PHE A CA 1
ATOM 627 C C . PHE A 1 79 ? 10.582 -1.454 2.597 1.00 92.81 79 PHE A C 1
ATOM 629 O O . PHE A 1 79 ? 9.886 -1.939 3.480 1.00 92.81 79 PHE A O 1
ATOM 636 N N . ALA A 1 80 ? 10.396 -1.732 1.308 1.00 92.69 80 ALA A N 1
ATOM 637 C CA . ALA A 1 80 ? 9.293 -2.569 0.845 1.00 92.69 80 ALA A CA 1
ATOM 638 C C . ALA A 1 80 ? 9.346 -3.997 1.428 1.00 92.69 80 ALA A C 1
ATOM 640 O O . ALA A 1 80 ? 8.317 -4.586 1.762 1.00 92.69 80 ALA A O 1
ATOM 641 N N . TRP A 1 81 ? 10.545 -4.559 1.623 1.00 93.75 81 TRP A N 1
ATOM 642 C CA . TRP A 1 81 ? 10.700 -5.839 2.321 1.00 93.75 81 TRP A CA 1
ATOM 643 C C . TRP A 1 81 ? 10.324 -5.750 3.803 1.00 93.75 81 TRP A C 1
ATOM 645 O O . TRP A 1 81 ? 9.656 -6.650 4.314 1.00 93.75 81 TRP A O 1
ATOM 655 N N . LEU A 1 82 ? 10.720 -4.680 4.498 1.00 95.31 82 LEU A N 1
ATOM 656 C CA . LEU A 1 82 ? 10.304 -4.445 5.885 1.00 95.31 82 LEU A CA 1
ATOM 657 C C . LEU A 1 82 ? 8.787 -4.264 5.991 1.00 95.31 82 LEU A C 1
ATOM 659 O O . LEU A 1 82 ? 8.170 -4.784 6.924 1.00 95.31 82 LEU A O 1
ATOM 663 N N . GLU A 1 83 ? 8.181 -3.588 5.020 1.00 94.75 83 GLU A N 1
ATOM 664 C CA . GLU A 1 83 ? 6.736 -3.436 4.942 1.00 94.75 83 GLU A CA 1
ATOM 665 C C . GLU A 1 83 ? 6.049 -4.793 4.795 1.00 94.75 83 GLU A C 1
ATOM 667 O O . GLU A 1 83 ? 5.159 -5.121 5.577 1.00 94.75 83 GLU A O 1
ATOM 672 N N . LEU A 1 84 ? 6.500 -5.631 3.861 1.00 95.00 84 LEU A N 1
ATOM 673 C CA . LEU A 1 84 ? 5.911 -6.950 3.634 1.00 95.00 84 LEU A CA 1
ATOM 674 C C . LEU A 1 84 ? 6.093 -7.901 4.830 1.00 95.00 84 LEU A C 1
ATOM 676 O O . LEU A 1 84 ? 5.175 -8.650 5.163 1.00 95.00 84 LEU A O 1
ATOM 680 N N . ILE A 1 85 ? 7.269 -7.901 5.466 1.00 96.12 85 ILE A N 1
ATOM 681 C CA . ILE A 1 85 ? 7.633 -8.894 6.492 1.00 96.12 85 ILE A CA 1
ATOM 682 C C . ILE A 1 85 ? 7.201 -8.467 7.898 1.00 96.12 85 ILE A C 1
ATOM 684 O O . ILE A 1 85 ? 6.846 -9.321 8.710 1.00 96.12 85 ILE A O 1
ATOM 688 N N . PHE A 1 86 ? 7.225 -7.171 8.210 1.00 95.25 86 PHE A N 1
ATOM 689 C CA . PHE A 1 86 ? 6.928 -6.671 9.554 1.00 95.25 86 PHE A CA 1
ATOM 690 C C . PHE A 1 86 ? 5.655 -5.836 9.589 1.00 95.25 86 PHE A C 1
ATOM 692 O O . PHE A 1 86 ? 4.738 -6.158 10.345 1.00 95.25 86 PHE A O 1
ATOM 699 N N . GLN A 1 87 ? 5.557 -4.792 8.767 1.00 94.44 87 GLN A N 1
ATOM 700 C CA . GLN A 1 87 ? 4.428 -3.861 8.834 1.00 94.44 87 GLN A CA 1
ATOM 701 C C . GLN A 1 87 ? 3.102 -4.547 8.478 1.00 94.44 87 GLN A C 1
ATOM 703 O O . GLN A 1 87 ? 2.142 -4.503 9.249 1.00 94.44 87 GLN A O 1
ATOM 708 N N . PHE A 1 88 ? 3.051 -5.262 7.359 1.00 95.94 88 PHE A N 1
ATOM 709 C CA . PHE A 1 88 ? 1.830 -5.873 6.850 1.00 95.94 88 PHE A CA 1
ATOM 710 C C . PHE A 1 88 ? 1.259 -6.957 7.779 1.00 95.94 88 PHE A C 1
ATOM 712 O O . PHE A 1 88 ? 0.060 -6.911 8.080 1.00 95.94 88 PHE A O 1
ATOM 719 N N . PRO A 1 89 ? 2.064 -7.876 8.354 1.00 96.12 89 PRO A N 1
ATOM 720 C CA . PRO A 1 89 ? 1.567 -8.785 9.381 1.00 96.12 89 PRO A CA 1
ATOM 721 C C . PRO A 1 89 ? 1.039 -8.054 10.616 1.00 96.12 89 PRO A C 1
ATOM 723 O O . PRO A 1 89 ? 0.025 -8.473 11.181 1.00 96.12 89 PRO A O 1
ATOM 726 N N . THR A 1 90 ? 1.662 -6.941 11.027 1.00 95.25 90 THR A N 1
ATOM 727 C CA . THR A 1 90 ? 1.147 -6.165 12.165 1.00 95.25 90 THR A CA 1
ATOM 728 C C . THR A 1 90 ? -0.205 -5.519 11.880 1.00 95.25 90 THR A C 1
ATOM 730 O O . THR A 1 90 ? -1.025 -5.471 12.791 1.00 95.25 90 THR A O 1
ATOM 733 N N . PHE A 1 91 ? -0.512 -5.132 10.637 1.00 95.25 91 PHE A N 1
ATOM 734 C CA . PHE A 1 91 ? -1.847 -4.642 10.267 1.00 95.25 91 PHE A CA 1
ATOM 735 C C . PHE A 1 91 ? -2.923 -5.721 10.430 1.00 95.25 91 PHE A C 1
ATOM 737 O O . PHE A 1 91 ? -3.972 -5.473 11.028 1.00 95.25 91 PHE A O 1
ATOM 744 N N . LEU A 1 92 ? -2.643 -6.949 9.978 1.00 95.12 92 LEU A N 1
ATOM 745 C CA . LEU A 1 92 ? -3.552 -8.089 10.139 1.00 95.12 92 LEU A CA 1
ATOM 746 C C . LEU A 1 92 ? -3.771 -8.437 11.618 1.00 95.12 92 LEU A C 1
ATOM 748 O O . LEU A 1 92 ? -4.900 -8.670 12.062 1.00 95.12 92 LEU A O 1
ATOM 752 N N . LEU A 1 93 ? -2.689 -8.455 12.400 1.00 94.62 93 LEU A N 1
ATOM 753 C CA . LEU A 1 93 ? -2.755 -8.689 13.841 1.00 94.62 93 LEU A CA 1
ATOM 754 C C . LEU A 1 93 ? -3.485 -7.555 14.569 1.00 94.62 93 LEU A C 1
ATOM 756 O O . LEU A 1 93 ? -4.276 -7.843 15.466 1.00 94.62 93 LEU A O 1
ATOM 760 N N . GLY A 1 94 ? -3.268 -6.307 14.156 1.00 92.88 94 GLY A N 1
ATOM 761 C CA . GLY A 1 94 ? -3.912 -5.108 14.683 1.00 92.88 94 GLY A CA 1
ATOM 762 C C . GLY A 1 94 ? -5.421 -5.137 14.477 1.00 92.88 94 GLY A C 1
ATOM 763 O O . GLY A 1 94 ? -6.164 -5.049 15.450 1.00 92.88 94 GLY A O 1
ATOM 764 N N . ILE A 1 95 ? -5.889 -5.382 13.248 1.00 92.94 95 ILE A N 1
ATOM 765 C CA . ILE A 1 95 ? -7.319 -5.567 12.938 1.00 92.94 95 ILE A CA 1
ATOM 766 C C . ILE A 1 95 ? -7.925 -6.665 13.805 1.00 92.94 95 ILE A C 1
ATOM 768 O O . ILE A 1 95 ? -8.957 -6.460 14.445 1.00 92.94 95 ILE A O 1
ATOM 772 N N . ARG A 1 96 ? -7.267 -7.829 13.873 1.00 92.19 96 ARG A N 1
ATOM 773 C CA . ARG A 1 96 ? -7.751 -8.961 14.669 1.00 92.19 96 ARG A CA 1
ATOM 774 C C . ARG A 1 96 ? -7.804 -8.633 16.163 1.00 92.19 96 ARG A C 1
ATOM 776 O O . ARG A 1 96 ? -8.735 -9.066 16.838 1.00 92.19 96 ARG A O 1
ATOM 783 N N . GLY A 1 97 ? -6.813 -7.910 16.680 1.00 90.75 97 GLY A N 1
ATOM 784 C CA . GLY A 1 97 ? -6.747 -7.477 18.074 1.00 90.75 97 GLY A CA 1
ATOM 785 C C . GLY A 1 97 ? -7.853 -6.481 18.415 1.00 90.75 97 GLY A C 1
ATOM 786 O O . GLY A 1 97 ? -8.615 -6.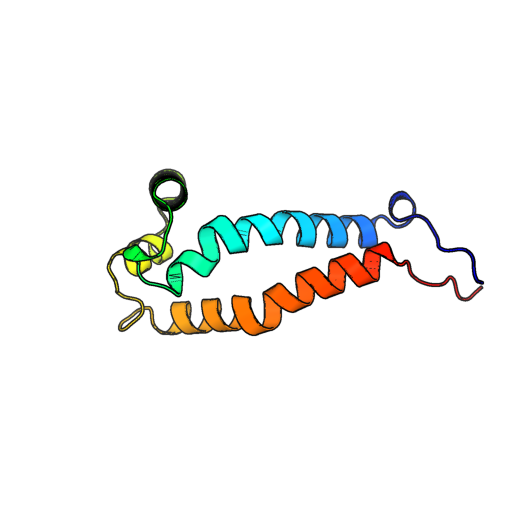706 19.350 1.00 90.75 97 GLY A O 1
ATOM 787 N N . LEU A 1 98 ? -8.003 -5.435 17.601 1.00 90.69 98 LEU A N 1
ATOM 788 C CA . LEU A 1 98 ? -9.003 -4.382 17.792 1.00 90.69 98 LEU A CA 1
ATOM 789 C C . LEU A 1 98 ? -10.436 -4.920 17.670 1.00 90.69 98 LEU A C 1
ATOM 791 O O . LEU A 1 98 ? -11.302 -4.564 18.478 1.00 90.69 98 LEU A O 1
ATOM 795 N N . TRP A 1 99 ? -10.668 -5.838 16.723 1.00 87.56 99 TRP A N 1
ATOM 796 C CA . TRP A 1 99 ? -11.956 -6.509 16.528 1.00 87.56 99 TRP A CA 1
ATOM 797 C C . TRP A 1 99 ? -12.377 -7.348 17.736 1.00 87.56 99 TRP A C 1
ATOM 799 O O . TRP A 1 99 ? -13.539 -7.324 18.132 1.00 87.56 99 TRP A O 1
ATOM 809 N N . ARG A 1 100 ? -11.435 -8.082 18.344 1.00 84.56 100 ARG A N 1
ATOM 810 C CA . ARG A 1 100 ? -11.703 -8.918 19.531 1.00 84.56 100 ARG A CA 1
ATOM 811 C C . ARG A 1 100 ? -12.015 -8.103 20.784 1.00 84.56 100 ARG A C 1
ATOM 813 O O . ARG A 1 100 ? -12.583 -8.648 21.724 1.00 84.56 100 ARG A O 1
ATOM 820 N N . GLY A 1 101 ? -11.705 -6.813 20.764 1.00 73.19 101 GLY A N 1
ATOM 821 C CA . GLY A 1 101 ? -12.011 -5.903 21.849 1.00 73.19 101 GLY A CA 1
ATOM 822 C C . GLY A 1 101 ? -10.998 -5.954 22.986 1.00 73.19 101 GLY A C 1
ATOM 823 O O . GLY A 1 101 ? -10.376 -6.980 23.257 1.00 73.19 101 GLY A O 1
ATOM 824 N N . THR A 1 102 ? -10.847 -4.826 23.673 1.00 65.25 102 THR A N 1
ATOM 825 C CA . THR A 1 102 ? -10.177 -4.782 24.974 1.00 65.25 102 THR A CA 1
ATOM 826 C C . THR A 1 102 ? -11.162 -5.313 26.010 1.00 65.25 102 THR A C 1
ATOM 828 O O . THR A 1 102 ? -12.296 -4.837 26.080 1.00 65.25 102 THR A O 1
ATOM 831 N N . HIS A 1 103 ? -10.769 -6.327 26.786 1.00 58.50 103 HIS A N 1
ATOM 832 C CA . HIS A 1 103 ? -11.559 -6.731 27.947 1.00 58.50 103 HIS A CA 1
ATOM 833 C C . HIS A 1 103 ? -11.547 -5.575 28.941 1.00 58.50 103 HIS A C 1
ATOM 835 O O . HIS A 1 103 ? -10.471 -5.164 29.385 1.00 58.50 103 HIS A O 1
ATOM 841 N N . ASP A 1 104 ? -12.726 -5.051 29.254 1.00 51.44 104 ASP A N 1
ATOM 842 C CA . ASP A 1 104 ? -12.852 -4.014 30.262 1.00 51.44 104 ASP A CA 1
ATOM 843 C C . ASP A 1 104 ? -12.411 -4.614 31.605 1.00 51.44 104 ASP A C 1
ATOM 845 O O . ASP A 1 104 ? -12.945 -5.633 32.049 1.00 51.44 104 ASP A O 1
ATOM 849 N N . LYS A 1 105 ? -11.343 -4.062 32.190 1.00 47.28 105 LYS A N 1
ATOM 850 C CA . LYS A 1 105 ? -10.892 -4.408 33.543 1.00 47.28 105 LYS A CA 1
ATOM 851 C C . LYS A 1 105 ? -11.591 -3.456 34.506 1.00 47.28 105 LYS A C 1
ATOM 853 O O . LYS A 1 105 ? -10.946 -2.569 35.060 1.00 47.28 105 LYS A O 1
ATOM 858 N N . THR A 1 106 ? -12.902 -3.601 34.632 1.00 44.66 106 THR A N 1
ATOM 859 C CA . THR A 1 106 ? -13.687 -2.972 35.696 1.00 44.66 106 THR A CA 1
ATOM 860 C C . THR A 1 106 ? -14.156 -4.028 36.683 1.00 44.66 106 THR A C 1
ATOM 862 O O . THR A 1 106 ? -14.506 -5.149 36.246 1.00 44.66 106 THR A O 1
#

InterPro domains:
  IPR033118 EXPERA domain [PF05241] (44-102)
  IPR033118 EXPERA domain [PS51751] (12-106)
  IPR051987 Sigma-2 receptor-like [PTHR31204] (6-101)

pLDDT: mean 87.06, std 10.4, range [44.66, 96.12]